Protein AF-A0A7J2KCW3-F1 (afdb_monomer_lite)

Structure (mmCIF, N/CA/C/O backbone):
data_AF-A0A7J2KCW3-F1
#
_entry.id   AF-A0A7J2KCW3-F1
#
loop_
_atom_site.group_PDB
_atom_site.id
_atom_site.type_symbol
_atom_site.label_atom_id
_atom_site.label_alt_id
_atom_site.label_comp_id
_atom_site.label_asym_id
_atom_site.label_entity_id
_atom_site.label_seq_id
_atom_site.pdbx_PDB_ins_code
_atom_site.Cartn_x
_atom_site.Cartn_y
_atom_site.Cartn_z
_atom_site.occupancy
_atom_site.B_iso_or_equiv
_atom_site.auth_seq_id
_atom_site.auth_comp_id
_atom_site.auth_asym_id
_atom_site.auth_atom_id
_atom_site.pdbx_PDB_model_num
ATOM 1 N N . MET A 1 1 ? -0.894 -4.442 16.897 1.00 72.06 1 MET A N 1
ATOM 2 C CA . MET A 1 1 ? -1.252 -3.192 17.605 1.00 72.06 1 MET A CA 1
ATOM 3 C C . MET A 1 1 ? -1.483 -2.116 16.558 1.00 72.06 1 MET A C 1
ATOM 5 O O . MET A 1 1 ? -0.672 -2.038 15.645 1.00 72.06 1 MET A O 1
ATOM 9 N N . ALA A 1 2 ? -2.580 -1.362 16.639 1.00 79.19 2 ALA A N 1
ATOM 10 C CA . ALA A 1 2 ? -2.896 -0.273 15.710 1.00 79.19 2 ALA A CA 1
ATOM 11 C C . ALA A 1 2 ? -2.892 1.070 16.456 1.00 79.19 2 ALA A C 1
ATOM 13 O O . ALA A 1 2 ? -3.236 1.107 17.638 1.00 79.19 2 ALA A O 1
ATOM 14 N N . THR A 1 3 ? -2.482 2.151 15.795 1.00 83.00 3 THR A N 1
ATOM 15 C CA . THR A 1 3 ? -2.600 3.513 16.336 1.00 83.00 3 THR A CA 1
ATOM 16 C C . THR A 1 3 ? -4.021 4.047 16.165 1.00 83.00 3 THR A C 1
ATOM 18 O O . THR A 1 3 ? -4.806 3.503 15.388 1.00 83.00 3 THR A O 1
ATOM 21 N N . LYS A 1 4 ? -4.328 5.172 16.828 1.00 84.69 4 LYS A N 1
ATOM 22 C CA . LYS A 1 4 ? -5.486 6.000 16.464 1.00 84.69 4 LYS A CA 1
ATOM 23 C C . LYS A 1 4 ? -5.379 6.403 14.985 1.00 84.69 4 LYS A C 1
ATOM 25 O O . LYS A 1 4 ? -4.263 6.548 14.471 1.00 84.69 4 LYS A O 1
ATOM 30 N N . ALA A 1 5 ? -6.517 6.547 14.312 1.00 82.88 5 ALA A N 1
ATOM 31 C CA . ALA A 1 5 ? -6.543 7.113 12.971 1.00 82.88 5 ALA A CA 1
ATOM 32 C C . ALA A 1 5 ? -6.463 8.637 13.001 1.00 82.88 5 ALA A C 1
ATOM 34 O O . ALA A 1 5 ? -6.996 9.295 13.894 1.00 82.88 5 ALA A O 1
ATOM 35 N N . PHE A 1 6 ? -5.815 9.173 11.978 1.00 86.75 6 PHE A N 1
ATOM 36 C CA . PHE A 1 6 ? -5.652 10.595 11.743 1.00 86.75 6 PHE A CA 1
ATOM 37 C C . PHE A 1 6 ? -6.210 10.928 10.359 1.00 86.75 6 PHE A C 1
ATOM 39 O O . PHE A 1 6 ? -6.010 10.166 9.411 1.00 86.75 6 PHE A O 1
ATOM 46 N N . GLU A 1 7 ? -6.917 12.049 10.232 1.00 84.88 7 GLU A N 1
ATOM 47 C CA . GLU A 1 7 ? -7.315 12.572 8.920 1.00 84.88 7 GLU A CA 1
ATOM 48 C C . GLU A 1 7 ? -6.059 13.021 8.159 1.00 84.88 7 GLU A C 1
ATOM 50 O O . GLU A 1 7 ? -5.131 13.595 8.741 1.00 84.88 7 GLU A O 1
ATOM 55 N N . LEU A 1 8 ? -6.000 12.733 6.857 1.00 83.56 8 LEU A N 1
ATOM 56 C CA . LEU A 1 8 ? -4.909 13.215 6.016 1.00 83.56 8 LEU A CA 1
ATOM 57 C C . LEU A 1 8 ? -4.967 14.753 5.899 1.00 83.56 8 LEU A C 1
ATOM 59 O O . LEU A 1 8 ? -6.046 15.314 5.691 1.00 83.56 8 LEU A O 1
ATOM 63 N N . PRO A 1 9 ? -3.826 15.459 6.020 1.00 79.62 9 PRO A N 1
ATOM 64 C CA . PRO A 1 9 ? -3.793 16.918 5.944 1.00 79.62 9 PRO A CA 1
ATOM 65 C C . PRO A 1 9 ? -4.227 17.414 4.561 1.00 79.62 9 PRO A C 1
ATOM 67 O O . PRO A 1 9 ? -3.865 16.836 3.551 1.00 79.62 9 PRO A O 1
ATOM 70 N N . ARG A 1 10 ? -4.970 18.521 4.483 1.00 69.12 10 ARG A N 1
ATOM 71 C CA . ARG A 1 10 ? -5.567 18.982 3.210 1.00 69.12 10 ARG A CA 1
ATOM 72 C C . ARG A 1 10 ? -4.592 19.650 2.235 1.00 69.12 10 ARG A C 1
ATOM 74 O O . ARG A 1 10 ? -4.929 19.818 1.067 1.00 69.12 10 ARG A O 1
ATOM 81 N N . TYR A 1 11 ? -3.411 20.042 2.704 1.00 67.62 11 TYR A N 1
ATOM 82 C CA . TYR A 1 11 ? -2.434 20.812 1.934 1.00 67.62 11 TYR A CA 1
ATOM 83 C C . TYR A 1 11 ? -1.130 20.032 1.757 1.00 67.62 11 TYR A C 1
ATOM 85 O O . TYR A 1 11 ? -0.686 19.350 2.678 1.00 67.62 11 TYR A O 1
ATOM 93 N N . GLY A 1 12 ? -0.505 20.173 0.584 1.00 69.81 12 GLY A N 1
ATOM 94 C CA . GLY A 1 12 ? 0.809 19.592 0.288 1.00 69.81 12 GLY A CA 1
ATOM 95 C C . GLY A 1 12 ? 0.803 18.092 -0.021 1.00 69.81 12 GLY A C 1
ATOM 96 O O . GLY A 1 12 ? 1.834 17.446 0.143 1.00 69.81 12 GLY A O 1
ATOM 97 N N . ILE A 1 13 ? -0.338 17.534 -0.439 1.00 74.81 13 ILE A N 1
ATOM 98 C CA . ILE A 1 13 ? -0.483 16.112 -0.770 1.00 74.81 13 ILE A CA 1
ATOM 99 C C . ILE A 1 13 ? -1.177 15.911 -2.122 1.00 74.81 13 ILE A C 1
ATOM 101 O O . ILE A 1 13 ? -2.069 16.676 -2.484 1.00 74.81 13 ILE A O 1
ATOM 105 N N . ASP A 1 14 ? -0.855 14.819 -2.816 1.00 80.44 14 ASP A N 1
ATOM 106 C CA . ASP A 1 14 ? -1.453 14.460 -4.116 1.00 80.44 14 ASP A CA 1
ATOM 107 C C . ASP A 1 14 ? -2.931 14.023 -4.025 1.00 80.44 14 ASP A C 1
ATOM 109 O O . ASP A 1 14 ? -3.546 13.659 -5.027 1.00 80.44 14 ASP A O 1
ATOM 113 N N . TYR A 1 15 ? -3.535 14.062 -2.830 1.00 82.44 15 TYR A N 1
ATOM 114 C CA . TYR A 1 15 ? -4.910 13.610 -2.609 1.00 82.44 15 TYR A CA 1
ATOM 115 C C . TYR A 1 15 ? -5.973 14.711 -2.729 1.00 82.44 15 TYR A C 1
ATOM 117 O O . TYR A 1 15 ? -7.159 14.443 -2.524 1.00 82.44 15 TYR A O 1
ATOM 125 N N . THR A 1 16 ? -5.588 15.939 -3.089 1.00 83.25 16 THR A N 1
ATOM 126 C CA . THR A 1 16 ? -6.530 17.046 -3.325 1.00 83.25 16 THR A CA 1
ATOM 127 C C . THR A 1 16 ? -7.693 16.673 -4.259 1.00 83.25 16 THR A C 1
ATOM 129 O O . THR A 1 16 ? -8.828 17.026 -3.933 1.00 83.25 16 THR A O 1
ATOM 132 N N . PRO A 1 17 ? -7.497 15.912 -5.359 1.00 87.19 17 PRO A N 1
ATOM 133 C CA . PRO A 1 17 ? -8.605 15.504 -6.222 1.00 87.19 17 PRO A CA 1
ATOM 134 C C . PRO A 1 17 ? -9.666 14.655 -5.507 1.00 87.19 17 PRO A C 1
ATOM 136 O O . PRO A 1 17 ? -10.853 14.839 -5.760 1.00 87.19 17 PRO A O 1
ATOM 139 N N . TYR A 1 18 ? -9.263 13.769 -4.589 1.00 85.69 18 TYR A N 1
ATOM 140 C CA . TYR A 1 18 ? -10.200 12.931 -3.830 1.00 85.69 18 TYR A CA 1
ATOM 141 C C . TYR A 1 18 ? -10.995 13.771 -2.828 1.00 85.69 18 TYR A C 1
ATOM 143 O O . TYR A 1 18 ? -12.218 13.657 -2.759 1.00 85.69 18 TYR A O 1
ATOM 151 N N . LEU A 1 19 ? -10.320 14.683 -2.119 1.00 83.81 19 LEU A N 1
ATOM 152 C CA . LEU A 1 19 ? -10.972 15.610 -1.189 1.00 83.81 19 LEU A CA 1
ATOM 153 C C . LEU A 1 19 ? -12.010 16.487 -1.903 1.00 83.81 19 LEU A C 1
ATOM 155 O O . LEU A 1 19 ? -13.113 16.672 -1.393 1.00 83.81 19 LEU A O 1
ATOM 159 N N . ASN A 1 20 ? -11.691 16.961 -3.110 1.00 86.94 20 ASN A N 1
ATOM 160 C CA . ASN A 1 20 ? -12.604 17.758 -3.933 1.00 86.94 20 ASN A CA 1
ATOM 161 C C . ASN A 1 20 ? -13.848 16.974 -4.386 1.00 86.94 20 ASN A C 1
ATOM 163 O O . ASN A 1 20 ? -14.881 17.576 -4.659 1.00 86.94 20 ASN A O 1
ATOM 167 N N . GLN A 1 21 ? -13.766 15.644 -4.444 1.00 88.62 21 GLN A N 1
ATOM 168 C CA . GLN A 1 21 ? -14.894 14.754 -4.740 1.00 88.62 21 GLN A CA 1
ATOM 169 C C . GLN A 1 21 ? -15.656 14.311 -3.478 1.00 88.62 21 GLN A C 1
ATOM 171 O O . GLN A 1 21 ? -16.529 13.450 -3.554 1.00 88.62 21 GLN A O 1
ATOM 176 N N . GLY A 1 22 ? -15.339 14.883 -2.312 1.00 87.62 22 GLY A N 1
ATOM 177 C CA . GLY A 1 22 ? -15.982 14.546 -1.041 1.00 87.62 22 GLY A CA 1
ATOM 178 C C . GLY A 1 22 ? -15.449 13.272 -0.378 1.00 87.62 22 GLY A C 1
ATOM 179 O O . GLY A 1 22 ? -16.038 12.812 0.599 1.00 87.62 22 GLY A O 1
ATOM 180 N N . LEU A 1 23 ? -14.340 12.700 -0.863 1.00 89.94 23 LEU A N 1
ATOM 181 C CA . LEU A 1 23 ? -13.675 11.569 -0.214 1.00 89.94 23 LEU A CA 1
ATOM 182 C C . LEU A 1 23 ? -12.736 12.070 0.880 1.00 89.94 23 LEU A C 1
ATOM 184 O O . LEU A 1 23 ? -11.719 12.706 0.607 1.00 89.94 23 LEU A O 1
ATOM 188 N N . LYS A 1 24 ? -13.053 11.729 2.127 1.00 88.81 24 LYS A N 1
ATOM 189 C CA . LYS A 1 24 ? -12.178 11.931 3.281 1.00 88.81 24 LYS A CA 1
ATOM 190 C C . LYS A 1 24 ? -11.300 10.708 3.475 1.00 88.81 24 LYS A C 1
ATOM 192 O O . LYS A 1 24 ? -11.794 9.583 3.488 1.00 88.81 24 LYS A O 1
ATOM 197 N N . ILE A 1 25 ? -10.001 10.923 3.645 1.00 90.69 25 ILE A N 1
ATOM 198 C CA . ILE A 1 25 ? -9.037 9.838 3.818 1.00 90.69 25 ILE A CA 1
ATOM 199 C C . ILE A 1 25 ? -8.476 9.910 5.228 1.00 90.69 25 ILE A C 1
ATOM 201 O O . ILE A 1 25 ? -7.962 10.941 5.661 1.00 90.69 25 ILE A O 1
ATOM 205 N N . PHE A 1 26 ? -8.562 8.791 5.929 1.00 92.06 26 PHE A N 1
ATOM 206 C CA . PHE A 1 26 ? -7.973 8.601 7.241 1.00 92.06 26 PHE A CA 1
ATOM 207 C C . PHE A 1 26 ? -6.844 7.591 7.123 1.00 92.06 26 PHE A C 1
ATOM 209 O O . PHE A 1 26 ? -6.906 6.663 6.319 1.00 92.06 26 PHE A O 1
ATOM 216 N N . TYR A 1 27 ? -5.805 7.751 7.930 1.00 92.88 27 TYR A N 1
ATOM 217 C CA . TYR A 1 27 ? -4.710 6.799 7.984 1.00 92.88 27 TYR A CA 1
ATOM 218 C C . TYR A 1 27 ? -4.399 6.399 9.417 1.00 92.88 27 TYR A C 1
ATOM 220 O O . TYR A 1 27 ? -4.534 7.186 10.352 1.00 92.88 27 TYR A O 1
ATOM 228 N N . PHE A 1 28 ? -3.954 5.162 9.585 1.00 93.75 28 PHE A N 1
ATOM 229 C CA . PHE A 1 28 ? -3.451 4.650 10.850 1.00 93.75 28 PHE A CA 1
ATOM 230 C C . PHE A 1 28 ? -2.257 3.734 10.602 1.00 93.75 28 PHE A C 1
ATOM 232 O O . PHE A 1 28 ? -2.022 3.248 9.493 1.00 93.75 28 PHE A O 1
ATOM 239 N N . TYR A 1 29 ? -1.484 3.511 11.654 1.00 91.75 29 TYR A N 1
ATOM 240 C CA . TYR A 1 29 ? -0.318 2.650 11.624 1.00 91.75 29 TYR A CA 1
ATOM 241 C C . TYR A 1 29 ? -0.639 1.326 12.300 1.00 91.75 29 TYR A C 1
ATOM 243 O O . TYR A 1 29 ? -1.147 1.291 13.421 1.00 91.75 29 TYR A O 1
ATOM 251 N N . LEU A 1 30 ? -0.326 0.229 11.621 1.00 89.81 30 LEU A N 1
ATOM 252 C CA . LEU A 1 30 ? -0.490 -1.127 12.114 1.00 89.81 30 LEU A CA 1
ATOM 253 C C . LEU A 1 30 ? 0.881 -1.782 12.277 1.00 89.81 30 LEU A C 1
ATOM 255 O O . LEU A 1 30 ? 1.639 -1.925 11.319 1.00 89.81 30 LEU A O 1
ATOM 259 N N . LEU A 1 31 ? 1.156 -2.257 13.489 1.00 87.06 31 LEU A N 1
ATOM 260 C CA . LEU A 1 31 ? 2.250 -3.174 13.776 1.00 87.06 31 LEU A CA 1
ATOM 261 C C . LEU A 1 31 ? 1.697 -4.610 13.864 1.00 87.06 31 LEU A C 1
ATOM 263 O O . LEU A 1 31 ? 1.042 -4.953 14.863 1.00 87.06 31 LEU A O 1
ATOM 267 N N . PRO A 1 32 ? 1.902 -5.446 12.829 1.00 76.75 32 PRO A N 1
ATOM 268 C CA . PRO A 1 32 ? 1.395 -6.812 12.807 1.00 76.75 32 PRO A CA 1
ATOM 269 C C . PRO A 1 32 ? 2.295 -7.776 13.600 1.00 76.75 32 PRO A C 1
ATOM 271 O O . PRO A 1 32 ? 3.436 -8.062 13.224 1.00 76.75 32 PRO A O 1
ATOM 274 N N . GLY A 1 33 ? 1.744 -8.341 14.678 1.00 68.06 33 GLY A N 1
ATOM 275 C CA . GLY A 1 33 ? 2.427 -9.275 15.584 1.00 68.06 33 GLY A CA 1
ATOM 276 C C . GLY A 1 33 ? 2.916 -8.613 16.877 1.00 68.06 33 GLY A C 1
ATOM 277 O O . GLY A 1 33 ? 3.020 -7.395 16.961 1.00 68.06 33 GLY A O 1
ATOM 278 N N . LEU A 1 34 ? 3.175 -9.427 17.906 1.00 59.25 34 LEU A N 1
ATOM 279 C CA . LEU A 1 34 ? 3.448 -8.959 19.275 1.00 59.25 34 LEU A CA 1
ATOM 280 C C . LEU A 1 34 ? 4.905 -9.134 19.746 1.00 59.25 34 LEU A C 1
ATOM 282 O O . LEU A 1 34 ? 5.188 -8.820 20.896 1.00 59.25 34 LEU A O 1
ATOM 286 N N . ARG A 1 35 ? 5.830 -9.674 18.936 1.00 57.31 35 ARG A N 1
ATOM 287 C CA . ARG A 1 35 ? 7.096 -10.215 19.486 1.00 57.31 35 ARG A CA 1
ATOM 288 C C . ARG A 1 35 ? 8.367 -10.051 18.649 1.00 57.31 35 ARG A C 1
ATOM 290 O O . ARG A 1 35 ? 9.346 -10.727 18.932 1.00 57.31 35 ARG A O 1
ATOM 297 N N . ASP A 1 36 ? 8.392 -9.178 17.647 1.00 62.59 36 ASP A N 1
ATOM 298 C CA . ASP A 1 36 ? 9.595 -9.033 16.817 1.00 62.59 36 ASP A CA 1
ATOM 299 C C . ASP A 1 36 ? 9.912 -7.561 16.528 1.00 62.59 36 ASP A C 1
ATOM 301 O O . ASP A 1 36 ? 9.175 -6.876 15.817 1.00 62.59 36 ASP A O 1
ATOM 305 N N . SER A 1 37 ? 11.009 -7.077 17.116 1.00 62.62 37 SER A N 1
ATOM 306 C CA . SER A 1 37 ? 11.468 -5.682 17.057 1.00 62.62 37 SER A CA 1
ATOM 307 C C . SER A 1 37 ? 11.961 -5.259 15.672 1.00 62.62 37 SER A C 1
ATOM 309 O O . SER A 1 37 ? 12.143 -4.070 15.424 1.00 62.62 37 SER A O 1
ATOM 311 N N . LYS A 1 38 ? 12.156 -6.211 14.751 1.00 67.12 38 LYS A N 1
ATOM 312 C CA . LYS A 1 38 ? 12.603 -5.948 13.375 1.00 67.12 38 LYS A CA 1
ATOM 313 C C . LYS A 1 38 ? 11.454 -5.797 12.376 1.00 67.12 38 LYS A C 1
ATOM 315 O O . LYS A 1 38 ? 11.699 -5.583 11.186 1.00 67.12 38 LYS A O 1
ATOM 320 N N . ARG A 1 39 ? 10.199 -5.928 12.818 1.00 71.94 39 ARG A N 1
ATOM 321 C CA . ARG A 1 39 ? 9.044 -5.837 11.918 1.00 71.94 39 ARG A CA 1
ATOM 322 C C . ARG A 1 39 ? 8.744 -4.398 11.526 1.00 71.94 39 ARG A C 1
ATOM 324 O O . ARG A 1 39 ? 8.733 -3.490 12.349 1.00 71.94 39 ARG A O 1
ATOM 331 N N . ARG A 1 40 ? 8.465 -4.214 10.236 1.00 79.38 40 ARG A N 1
ATOM 332 C CA . ARG A 1 40 ? 8.090 -2.918 9.669 1.00 79.38 40 ARG A CA 1
ATOM 333 C C . ARG A 1 40 ? 6.641 -2.591 10.017 1.00 79.38 40 ARG A C 1
ATOM 335 O O . ARG A 1 40 ? 5.772 -3.459 9.961 1.00 79.38 40 ARG A O 1
ATOM 342 N N . CYS A 1 41 ? 6.406 -1.329 10.350 1.00 86.50 41 CYS A N 1
ATOM 343 C CA . CYS A 1 41 ? 5.069 -0.789 10.532 1.00 86.50 41 CYS A CA 1
ATOM 344 C C . CYS A 1 41 ? 4.395 -0.592 9.167 1.00 86.50 41 CYS A C 1
ATOM 346 O O . CYS A 1 41 ? 5.043 -0.159 8.212 1.00 86.50 41 CYS A O 1
ATOM 348 N N . LEU A 1 42 ? 3.105 -0.906 9.079 1.00 89.56 42 LEU A N 1
ATOM 349 C CA . LEU A 1 42 ? 2.293 -0.691 7.887 1.00 89.56 42 LEU A CA 1
ATOM 350 C C . LEU A 1 42 ? 1.448 0.564 8.084 1.00 89.56 42 LEU A C 1
ATOM 352 O O . LEU A 1 42 ? 0.711 0.661 9.061 1.00 89.56 42 LEU A O 1
ATOM 356 N N . ARG A 1 43 ? 1.526 1.510 7.148 1.00 92.06 43 ARG A N 1
ATOM 357 C CA . ARG A 1 43 ? 0.556 2.603 7.064 1.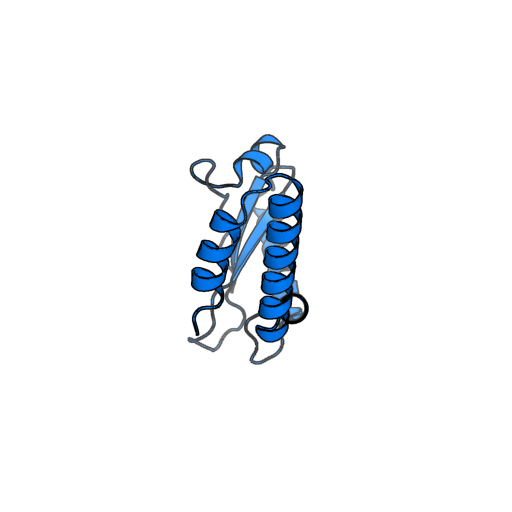00 92.06 43 ARG A CA 1
ATOM 358 C C . ARG A 1 43 ? -0.631 2.117 6.248 1.00 92.06 43 ARG A C 1
ATOM 360 O O . ARG A 1 43 ? -0.456 1.693 5.109 1.00 92.06 43 ARG A O 1
ATOM 367 N N . ILE A 1 44 ? -1.813 2.165 6.843 1.00 91.69 44 ILE A N 1
ATOM 368 C CA . ILE A 1 44 ? -3.066 1.800 6.192 1.00 91.69 44 ILE A CA 1
ATOM 369 C C . ILE A 1 44 ? -3.871 3.076 6.015 1.00 91.69 44 ILE A C 1
ATOM 371 O O . ILE A 1 44 ? -4.045 3.836 6.966 1.00 91.69 44 ILE A O 1
ATOM 375 N N . GLU A 1 45 ? -4.342 3.300 4.796 1.00 92.44 45 GLU A N 1
ATOM 376 C CA . GLU A 1 45 ? -5.189 4.430 4.434 1.00 92.44 45 GLU A CA 1
ATOM 377 C C . GLU A 1 45 ? -6.574 3.912 4.060 1.00 92.44 45 GLU A C 1
ATOM 379 O O . GLU A 1 45 ? -6.709 2.902 3.369 1.00 92.44 45 GLU A O 1
ATOM 384 N N . VAL A 1 46 ? -7.602 4.586 4.559 1.00 92.25 46 VAL A N 1
ATOM 385 C CA . VAL A 1 46 ? -9.003 4.216 4.387 1.00 92.25 46 VAL A CA 1
ATOM 386 C C . VAL A 1 46 ? -9.786 5.449 3.965 1.00 92.25 46 VAL A C 1
ATOM 388 O O . VAL A 1 46 ? -9.592 6.536 4.508 1.00 92.25 46 VAL A O 1
ATOM 391 N N . ALA A 1 47 ? -10.650 5.284 2.970 1.00 91.56 47 ALA A N 1
ATOM 392 C CA . ALA A 1 47 ? -11.436 6.371 2.409 1.00 91.56 47 ALA A CA 1
ATOM 393 C C . ALA A 1 47 ? -12.903 6.247 2.829 1.00 91.56 47 ALA A C 1
ATOM 395 O O . ALA A 1 47 ? -13.476 5.159 2.800 1.00 91.56 47 ALA A O 1
ATOM 396 N N . PHE A 1 48 ? -13.504 7.379 3.176 1.00 91.88 48 PHE A N 1
ATOM 397 C CA . PHE A 1 48 ? -14.912 7.516 3.513 1.00 91.88 48 PHE A CA 1
ATOM 398 C C . PHE A 1 48 ? -15.537 8.607 2.643 1.00 91.88 48 PHE A C 1
ATOM 400 O O . PHE A 1 48 ? -14.944 9.657 2.415 1.00 91.88 48 PHE A O 1
ATOM 407 N N . THR A 1 49 ? -16.761 8.376 2.171 1.00 90.56 49 THR A N 1
ATOM 408 C CA . THR A 1 49 ? -17.564 9.368 1.427 1.00 90.56 49 THR A CA 1
ATOM 409 C C . THR A 1 49 ? -18.300 10.349 2.343 1.00 90.56 49 THR A C 1
ATOM 411 O O . THR A 1 49 ? -18.981 11.259 1.877 1.00 90.56 49 THR A O 1
ATOM 414 N N . ARG A 1 50 ? -18.194 10.147 3.657 1.00 89.44 50 ARG A N 1
ATOM 415 C CA . ARG A 1 50 ? -18.799 10.959 4.714 1.00 89.44 50 ARG A CA 1
ATOM 416 C C . ARG A 1 50 ? -17.802 11.148 5.849 1.00 89.44 50 ARG A C 1
ATOM 418 O O . ARG A 1 50 ? -16.742 10.530 5.845 1.00 89.44 50 AR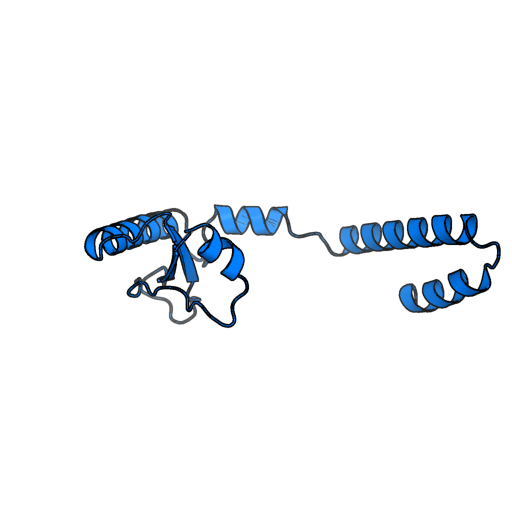G A O 1
ATOM 425 N N . ASP A 1 51 ? -18.156 11.976 6.824 1.00 86.81 51 ASP A N 1
ATOM 426 C CA . ASP A 1 51 ? -17.408 12.063 8.077 1.00 86.81 51 ASP A CA 1
ATOM 427 C C . ASP A 1 51 ? -17.843 10.924 9.014 1.00 86.81 51 ASP A C 1
ATOM 429 O O . ASP A 1 51 ? -18.998 10.936 9.457 1.00 86.81 51 ASP A O 1
ATOM 433 N N . PRO A 1 52 ? -17.009 9.892 9.250 1.00 89.12 52 PRO A N 1
ATOM 434 C CA . PRO A 1 52 ? -17.367 8.824 10.170 1.00 89.12 52 PRO A CA 1
ATOM 435 C C . PRO A 1 52 ? -17.327 9.339 11.612 1.00 89.12 52 PRO A C 1
ATOM 437 O O . PRO A 1 52 ? -16.453 10.117 11.993 1.00 89.12 52 PRO A O 1
ATOM 440 N N . GLY A 1 53 ? -18.245 8.858 12.451 1.00 90.25 53 GLY A N 1
ATOM 441 C CA . GLY A 1 53 ? -18.130 9.079 13.894 1.00 90.25 53 GLY A CA 1
ATOM 442 C C . GLY A 1 53 ? -16.879 8.393 14.459 1.00 90.25 53 GLY A C 1
ATOM 443 O O . GLY A 1 53 ? -16.419 7.389 13.917 1.00 90.25 53 GLY A O 1
ATOM 444 N N . GLU A 1 54 ? -16.347 8.879 15.585 1.00 88.62 54 GLU A N 1
ATOM 445 C CA . GLU A 1 54 ? -15.127 8.312 16.191 1.00 88.62 54 GLU A CA 1
ATOM 446 C C . GLU A 1 54 ? -15.269 6.812 16.515 1.00 88.62 54 GLU A C 1
ATOM 448 O O . GLU A 1 54 ? -14.351 6.032 16.263 1.00 88.62 54 GLU A O 1
ATOM 453 N N . ASN A 1 55 ? -16.440 6.387 17.001 1.00 90.94 55 ASN A N 1
ATOM 454 C CA . ASN A 1 55 ? -16.720 4.976 17.287 1.00 90.94 55 ASN A CA 1
ATOM 455 C C . ASN A 1 55 ? -16.741 4.121 16.013 1.00 90.94 55 ASN A C 1
ATOM 457 O O . ASN A 1 55 ? -16.101 3.076 15.970 1.00 90.94 55 ASN A O 1
ATOM 461 N N . GLU A 1 56 ? -17.407 4.597 14.957 1.00 91.81 56 GLU A N 1
ATOM 462 C CA . GLU A 1 56 ? -17.460 3.909 13.660 1.00 91.81 56 GLU A CA 1
ATOM 463 C C . GLU A 1 56 ? -16.058 3.750 13.065 1.00 91.81 56 GLU A C 1
ATOM 465 O O . GLU A 1 56 ? -15.693 2.676 12.586 1.00 91.81 56 GLU A O 1
ATOM 470 N N . LEU A 1 57 ? -15.247 4.806 13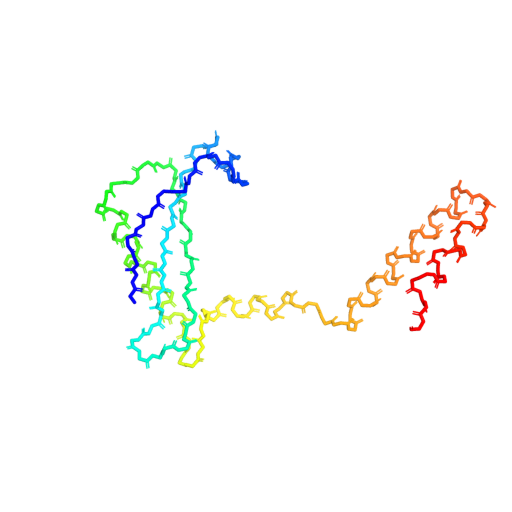.142 1.00 91.12 57 LEU A N 1
ATOM 471 C CA . LEU A 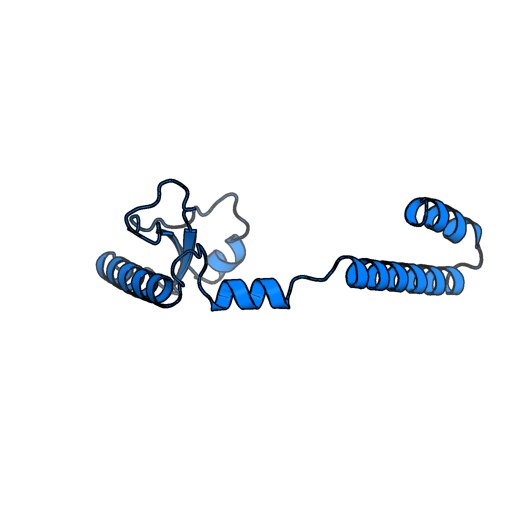1 57 ? -13.870 4.789 12.670 1.00 91.12 57 LEU A CA 1
ATOM 472 C C . LEU A 1 57 ? -13.026 3.770 13.452 1.00 91.12 57 LEU A C 1
ATOM 474 O O . LEU A 1 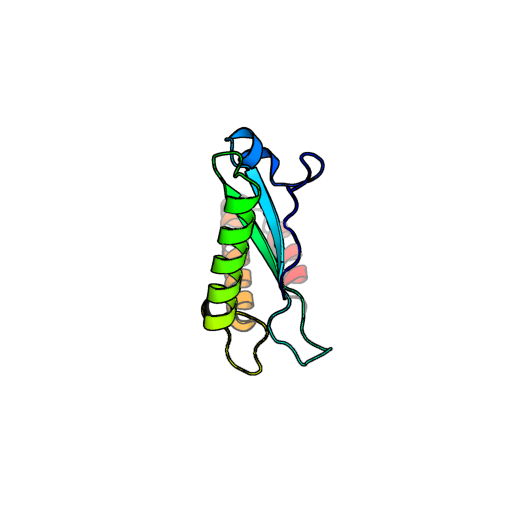57 ? -12.287 2.995 12.847 1.00 91.12 57 LEU A O 1
ATOM 478 N N . ASN A 1 58 ? -13.164 3.719 14.779 1.00 91.75 58 ASN A N 1
ATOM 479 C CA . ASN A 1 58 ? -12.453 2.755 15.622 1.00 91.75 58 ASN A CA 1
ATOM 480 C C . ASN A 1 58 ? -12.869 1.303 15.340 1.00 91.75 58 ASN A C 1
ATOM 482 O O . ASN A 1 58 ? -12.004 0.425 15.234 1.00 91.75 58 ASN A O 1
ATOM 486 N N . ASP A 1 59 ? -14.165 1.046 15.164 1.00 93.44 59 ASP A N 1
ATOM 487 C CA . ASP A 1 59 ? -14.681 -0.279 14.809 1.00 93.44 59 ASP A CA 1
ATOM 488 C C . ASP A 1 59 ? -14.165 -0.722 13.438 1.00 93.44 59 ASP A C 1
ATOM 490 O O . ASP A 1 59 ? -13.714 -1.861 13.267 1.00 93.44 59 ASP A O 1
ATOM 494 N N . PHE A 1 60 ? -14.131 0.204 12.477 1.00 93.69 60 PHE A N 1
ATOM 495 C CA . PHE A 1 60 ? -13.582 -0.044 11.152 1.00 93.69 60 PHE A CA 1
ATOM 496 C C . PHE A 1 60 ? -12.079 -0.349 11.197 1.00 93.69 60 PHE A C 1
ATOM 498 O O . PHE A 1 60 ? -11.628 -1.329 10.605 1.00 93.69 60 PHE A O 1
ATOM 505 N N . ILE A 1 61 ? -11.292 0.422 11.954 1.00 92.50 61 ILE A N 1
ATOM 506 C CA . ILE A 1 61 ? -9.854 0.166 12.157 1.00 92.50 61 ILE A CA 1
ATOM 507 C C . ILE A 1 61 ? -9.632 -1.209 12.782 1.00 92.50 61 ILE A C 1
ATOM 509 O O . ILE A 1 61 ? -8.736 -1.943 12.357 1.00 92.50 61 ILE A O 1
ATOM 513 N N . SER A 1 62 ? -10.438 -1.575 13.781 1.00 92.50 62 SER A N 1
ATOM 514 C CA . SER A 1 62 ? -10.376 -2.882 14.438 1.00 92.50 62 SER A CA 1
ATOM 515 C C . SER A 1 62 ? -10.648 -4.011 13.444 1.00 92.50 62 SER A C 1
ATOM 517 O O . SER A 1 62 ? -9.886 -4.980 13.382 1.00 92.50 62 SER A O 1
ATOM 519 N N . LEU A 1 63 ? -11.682 -3.864 12.611 1.00 94.44 63 LEU A N 1
ATOM 520 C CA . LEU A 1 63 ? -12.020 -4.818 11.558 1.00 94.44 63 LEU A CA 1
ATOM 521 C C . LEU A 1 63 ? -10.887 -4.958 10.534 1.00 94.44 63 LEU A C 1
ATOM 523 O O . LEU A 1 63 ? -10.412 -6.068 10.292 1.00 94.44 63 LEU A O 1
ATOM 527 N N . VAL A 1 64 ? -10.412 -3.844 9.974 1.00 93.06 64 VAL A N 1
ATOM 528 C CA . VAL A 1 64 ? -9.323 -3.839 8.987 1.00 93.06 64 VAL A CA 1
ATOM 529 C C . VAL A 1 64 ? -8.062 -4.458 9.581 1.00 93.06 64 VAL A C 1
ATOM 531 O O . VAL A 1 64 ? -7.448 -5.319 8.958 1.00 93.06 64 VAL A O 1
ATOM 534 N N . SER A 1 65 ? -7.705 -4.101 10.814 1.00 90.88 65 SER A N 1
ATOM 535 C CA . SER A 1 65 ? -6.537 -4.662 11.502 1.00 90.88 65 SER A CA 1
ATOM 536 C C . SER A 1 65 ? -6.626 -6.184 11.646 1.00 90.88 65 SER A C 1
ATOM 538 O O . SER A 1 65 ? -5.631 -6.876 11.426 1.00 90.88 65 SER A O 1
ATOM 540 N N . LYS A 1 66 ? -7.811 -6.718 11.975 1.00 91.38 66 LYS A N 1
ATOM 541 C CA . LYS A 1 66 ? -8.057 -8.168 12.053 1.00 91.38 66 LYS A CA 1
ATOM 542 C C . LYS A 1 66 ? -7.926 -8.836 10.687 1.00 91.38 66 LYS A C 1
ATOM 544 O O . LYS A 1 66 ? -7.279 -9.873 10.597 1.00 91.38 66 LYS A O 1
ATOM 549 N N . ILE A 1 67 ? -8.485 -8.234 9.635 1.00 92.56 67 ILE A N 1
ATOM 550 C CA . ILE A 1 67 ? -8.393 -8.751 8.260 1.00 92.56 67 ILE A CA 1
ATOM 551 C C . ILE A 1 67 ? -6.936 -8.787 7.800 1.00 92.56 67 ILE A C 1
ATOM 553 O O . ILE A 1 67 ? -6.461 -9.823 7.340 1.00 92.56 67 ILE A O 1
ATOM 557 N N . VAL A 1 68 ? -6.203 -7.682 7.968 1.00 90.56 68 VAL A N 1
ATOM 558 C CA . VAL A 1 68 ? -4.783 -7.613 7.610 1.00 90.56 68 VAL A CA 1
ATOM 559 C C . VAL A 1 68 ? -4.003 -8.690 8.356 1.00 90.56 68 VAL A C 1
ATOM 561 O O . VAL A 1 68 ? -3.244 -9.420 7.731 1.00 90.56 68 VAL A O 1
ATOM 564 N N . TYR A 1 69 ? -4.235 -8.852 9.661 1.00 87.25 69 TYR A N 1
ATOM 565 C CA . TYR A 1 69 ? -3.560 -9.877 10.453 1.00 87.25 69 TYR A CA 1
ATOM 566 C C . TYR A 1 69 ? -3.905 -11.308 10.010 1.00 87.25 69 TYR A C 1
ATOM 568 O O . TYR A 1 69 ? -3.009 -12.139 9.899 1.00 87.25 69 TYR A O 1
ATOM 576 N N . ALA A 1 70 ? -5.175 -11.593 9.712 1.00 90.06 70 ALA A N 1
ATOM 577 C CA . ALA A 1 70 ? -5.625 -12.906 9.244 1.00 90.06 70 ALA A CA 1
ATOM 578 C C . ALA A 1 70 ? -5.026 -13.286 7.881 1.00 90.06 70 ALA A C 1
ATOM 580 O O . ALA A 1 70 ? -4.798 -14.460 7.603 1.00 90.06 70 ALA A O 1
ATOM 581 N N . LEU A 1 71 ? -4.741 -12.291 7.040 1.00 91.38 71 LEU A N 1
ATOM 582 C CA . LEU A 1 71 ? -4.131 -12.479 5.726 1.00 91.38 71 LEU A CA 1
ATOM 583 C C . LEU A 1 71 ? -2.599 -12.499 5.765 1.00 91.38 71 LEU A C 1
ATOM 585 O O . LEU A 1 71 ? -1.974 -12.579 4.707 1.00 91.38 71 LEU A O 1
ATOM 589 N N . MET A 1 72 ? -1.971 -12.404 6.937 1.00 87.44 72 MET A N 1
ATOM 590 C CA . MET A 1 72 ? -0.517 -12.446 7.078 1.00 87.44 72 MET A CA 1
ATOM 591 C C . MET A 1 72 ? -0.033 -13.836 7.481 1.00 87.44 72 MET A C 1
ATOM 593 O O . MET A 1 72 ? -0.495 -14.420 8.458 1.00 87.44 72 MET A O 1
ATOM 597 N N . LEU A 1 73 ? 0.963 -14.347 6.755 1.00 82.94 73 LEU A N 1
ATOM 598 C CA . LEU A 1 73 ? 1.632 -15.595 7.117 1.00 82.94 73 LEU A CA 1
ATOM 599 C C . LEU A 1 73 ? 2.640 -15.371 8.256 1.00 82.94 73 LEU A C 1
ATOM 601 O O . LEU A 1 73 ? 3.304 -14.327 8.296 1.00 82.94 73 LEU A O 1
ATOM 605 N N . PRO A 1 74 ? 2.835 -16.360 9.149 1.00 78.62 74 PRO A N 1
ATOM 606 C CA . PRO A 1 74 ? 3.939 -16.349 10.101 1.00 78.62 74 PRO A CA 1
ATOM 607 C C . PRO A 1 74 ? 5.280 -16.119 9.389 1.00 78.62 74 PRO A C 1
ATOM 609 O O . PRO A 1 74 ? 5.559 -16.722 8.358 1.00 78.62 74 PRO A O 1
ATOM 612 N N . GLY A 1 75 ? 6.105 -15.215 9.919 1.00 77.38 75 GLY A N 1
ATOM 613 C CA . GLY A 1 75 ? 7.392 -14.838 9.317 1.00 77.38 75 GLY A CA 1
ATOM 614 C C . GLY A 1 75 ? 7.316 -13.811 8.177 1.00 77.38 75 GLY A C 1
ATOM 615 O O . GLY A 1 75 ? 8.345 -13.246 7.816 1.00 77.38 75 GLY A O 1
ATOM 616 N N . HIS A 1 76 ? 6.127 -13.489 7.660 1.00 80.69 76 HIS A N 1
ATOM 617 C CA . HIS A 1 76 ? 5.949 -12.457 6.637 1.00 80.69 76 HIS A CA 1
ATOM 618 C C . HIS A 1 76 ? 5.447 -11.135 7.234 1.00 80.69 76 HIS A C 1
ATOM 620 O O . HIS A 1 76 ? 4.671 -11.111 8.189 1.00 80.69 76 HIS A O 1
ATOM 626 N N . TYR A 1 77 ? 5.900 -10.016 6.657 1.00 80.62 77 TYR A N 1
ATOM 627 C CA . TYR A 1 77 ? 5.533 -8.660 7.093 1.00 80.62 77 TYR A CA 1
ATOM 628 C C . TYR A 1 77 ? 4.408 -8.026 6.258 1.00 80.62 77 TYR A C 1
ATOM 630 O O . TYR A 1 77 ? 3.892 -6.982 6.645 1.00 80.62 77 TYR A O 1
ATOM 638 N N . LEU A 1 78 ? 4.010 -8.652 5.145 1.00 87.75 78 LEU A N 1
ATOM 639 C CA . LEU A 1 78 ? 2.915 -8.199 4.281 1.00 87.75 78 LEU A CA 1
ATOM 640 C C . LEU A 1 78 ? 1.796 -9.241 4.212 1.00 87.75 78 LEU A C 1
ATOM 642 O O . LEU A 1 78 ? 2.086 -10.440 4.286 1.00 87.75 78 LEU A O 1
ATOM 646 N N . PRO A 1 79 ? 0.542 -8.807 3.998 1.00 90.56 79 PRO A N 1
ATOM 647 C CA . PRO A 1 79 ? -0.553 -9.703 3.651 1.00 90.56 79 PRO A CA 1
ATOM 648 C C . PRO A 1 79 ? -0.263 -10.486 2.370 1.00 90.56 79 PRO A C 1
ATOM 650 O O . PRO A 1 79 ? 0.305 -9.944 1.417 1.00 90.56 79 PRO A O 1
ATOM 653 N N . ILE A 1 80 ? -0.711 -11.741 2.321 1.00 92.00 80 ILE A N 1
ATOM 654 C CA . ILE A 1 80 ? -0.541 -12.636 1.169 1.00 92.00 80 ILE A CA 1
ATOM 655 C C . ILE A 1 80 ? -0.995 -11.976 -0.143 1.00 92.00 80 ILE A C 1
ATOM 657 O O . ILE A 1 80 ? -0.214 -12.012 -1.094 1.00 92.00 80 ILE A O 1
ATOM 661 N N . PRO A 1 81 ? -2.176 -11.322 -0.233 1.00 93.69 81 PRO A N 1
ATOM 662 C CA . PRO A 1 81 ? -2.612 -10.728 -1.496 1.00 93.69 81 PRO A CA 1
ATOM 663 C C . PRO A 1 81 ? -1.655 -9.647 -2.005 1.00 93.69 81 PRO A C 1
ATOM 665 O O . PRO A 1 81 ? -1.362 -9.591 -3.195 1.00 93.69 81 PRO A O 1
ATOM 668 N N . VAL A 1 82 ? -1.104 -8.835 -1.096 1.00 91.94 82 VAL A N 1
ATOM 669 C CA . VAL A 1 82 ? -0.133 -7.785 -1.433 1.00 91.94 82 VAL A CA 1
ATOM 670 C C . VAL A 1 82 ? 1.174 -8.406 -1.919 1.00 91.94 82 VAL A C 1
ATOM 672 O O . VAL A 1 82 ? 1.738 -7.964 -2.917 1.00 91.94 82 VAL A O 1
ATOM 675 N N . LEU A 1 83 ? 1.641 -9.465 -1.252 1.00 90.69 83 LEU A N 1
ATOM 676 C CA . LEU A 1 83 ? 2.853 -10.179 -1.646 1.00 90.69 83 LEU A CA 1
ATOM 677 C C . LEU A 1 83 ? 2.714 -10.816 -3.037 1.00 90.69 83 LEU A C 1
ATOM 679 O O . LEU A 1 83 ? 3.633 -10.721 -3.850 1.00 90.69 83 LEU A O 1
ATOM 683 N N . LEU A 1 84 ? 1.577 -11.461 -3.308 1.00 93.06 84 LEU A N 1
ATOM 684 C CA . LEU A 1 84 ? 1.295 -12.096 -4.595 1.00 93.06 84 LEU A CA 1
ATOM 685 C C . LEU A 1 84 ? 1.170 -11.062 -5.712 1.00 93.06 84 LEU A C 1
ATOM 687 O O . LEU A 1 84 ? 1.811 -11.224 -6.747 1.00 93.06 84 LEU A O 1
ATOM 691 N N . ALA A 1 85 ? 0.423 -9.980 -5.482 1.00 94.00 85 ALA A N 1
ATOM 692 C CA . ALA A 1 85 ? 0.295 -8.889 -6.443 1.00 94.00 85 ALA A CA 1
ATOM 693 C C . ALA A 1 85 ? 1.661 -8.264 -6.759 1.00 94.00 85 ALA A C 1
ATOM 695 O O . ALA A 1 85 ? 2.008 -8.087 -7.923 1.00 94.00 85 ALA A O 1
ATOM 696 N N . HIS A 1 86 ? 2.485 -8.010 -5.737 1.00 91.75 86 HIS A N 1
ATOM 697 C CA . HIS A 1 86 ? 3.831 -7.479 -5.931 1.00 91.75 86 HIS A CA 1
ATOM 698 C C . HIS A 1 86 ? 4.696 -8.419 -6.776 1.00 91.75 86 HIS A C 1
ATOM 700 O O . HIS A 1 86 ? 5.321 -7.974 -7.735 1.00 91.75 86 HIS A O 1
ATOM 706 N N . LYS A 1 87 ? 4.706 -9.723 -6.473 1.00 89.56 87 LYS A N 1
ATOM 707 C CA . LYS A 1 87 ? 5.466 -10.707 -7.257 1.00 89.56 87 LYS A CA 1
ATOM 708 C C . LYS A 1 87 ? 4.973 -10.807 -8.700 1.00 89.56 87 LYS A C 1
ATOM 710 O O . LYS A 1 87 ? 5.800 -10.877 -9.600 1.00 89.56 87 LYS A O 1
ATOM 715 N N . ALA A 1 88 ? 3.660 -10.785 -8.915 1.00 90.38 88 ALA A N 1
ATOM 716 C CA . ALA A 1 88 ? 3.067 -10.865 -10.247 1.00 90.38 88 ALA A CA 1
ATOM 717 C C . ALA A 1 88 ? 3.368 -9.622 -11.102 1.00 90.38 88 ALA A C 1
ATOM 719 O O . ALA A 1 88 ? 3.637 -9.747 -12.292 1.00 90.38 88 ALA A O 1
ATOM 720 N N . CYS A 1 89 ? 3.366 -8.433 -10.494 1.00 90.75 89 CYS A N 1
ATOM 721 C CA . CYS A 1 89 ? 3.642 -7.170 -11.181 1.00 90.75 89 CYS A CA 1
ATOM 722 C C . CYS A 1 89 ? 5.139 -6.842 -11.286 1.00 90.75 89 CYS A C 1
ATOM 724 O O . CYS A 1 89 ? 5.511 -5.889 -11.970 1.00 90.75 89 CYS A O 1
ATOM 726 N N . THR A 1 90 ? 6.014 -7.589 -10.605 1.00 92.06 90 THR A N 1
ATOM 727 C CA . THR A 1 90 ? 7.460 -7.356 -10.675 1.00 92.06 90 THR A CA 1
ATOM 728 C C . THR A 1 90 ? 7.974 -7.796 -12.039 1.00 92.06 90 THR A C 1
ATOM 730 O O . THR A 1 90 ? 8.068 -8.988 -12.321 1.00 92.06 90 THR A O 1
ATOM 733 N N . ILE A 1 91 ? 8.341 -6.831 -12.883 1.00 89.06 91 ILE A N 1
ATOM 734 C CA . ILE A 1 91 ? 8.925 -7.112 -14.196 1.00 89.06 91 ILE A CA 1
ATOM 735 C C . ILE A 1 91 ? 10.379 -7.561 -14.000 1.00 89.06 91 ILE A C 1
ATOM 737 O O . ILE A 1 91 ? 11.196 -6.782 -13.497 1.00 89.06 91 ILE A O 1
ATOM 741 N N . PRO A 1 92 ? 10.750 -8.789 -14.411 1.00 90.94 92 PRO A N 1
ATOM 742 C CA . PRO A 1 92 ? 12.133 -9.234 -14.340 1.00 90.94 92 PRO A CA 1
ATOM 743 C C . PRO A 1 92 ? 13.040 -8.331 -15.177 1.00 90.94 92 PRO A C 1
ATOM 745 O O . PRO A 1 92 ? 12.663 -7.886 -16.263 1.00 90.94 92 PRO A O 1
ATOM 748 N N . ARG A 1 93 ? 14.280 -8.115 -14.723 1.00 88.81 93 ARG A N 1
ATOM 749 C CA . ARG A 1 93 ? 15.252 -7.252 -15.419 1.00 88.81 93 ARG A CA 1
ATOM 750 C C . ARG A 1 93 ? 15.474 -7.660 -16.882 1.00 88.81 93 ARG A C 1
ATOM 752 O O . ARG A 1 93 ? 15.651 -6.796 -17.736 1.00 88.81 93 ARG A O 1
ATOM 759 N N . SER A 1 94 ? 15.430 -8.960 -17.175 1.00 91.25 94 SER A N 1
ATOM 760 C CA . SER A 1 94 ? 15.518 -9.496 -18.538 1.00 91.25 94 SER A CA 1
ATOM 761 C C . SER A 1 94 ? 14.358 -9.027 -19.422 1.00 91.25 94 SER A C 1
ATOM 763 O O . SER A 1 94 ? 14.594 -8.515 -20.514 1.00 91.25 94 SER A O 1
ATOM 765 N N . ALA A 1 95 ? 13.120 -9.128 -18.933 1.00 91.62 95 ALA A N 1
ATOM 766 C CA . ALA A 1 95 ? 11.932 -8.658 -19.640 1.00 91.62 95 ALA A CA 1
ATOM 767 C C . ALA A 1 95 ? 11.936 -7.130 -19.796 1.00 91.62 95 ALA A C 1
ATOM 769 O O . ALA A 1 95 ? 11.682 -6.626 -20.886 1.00 91.62 95 ALA A O 1
ATOM 770 N N . ALA A 1 96 ? 12.313 -6.391 -18.748 1.00 91.69 96 ALA A N 1
ATOM 771 C CA . ALA A 1 96 ? 12.436 -4.936 -18.806 1.00 91.69 96 ALA A CA 1
ATOM 772 C C . ALA A 1 96 ? 13.437 -4.485 -19.884 1.00 91.69 96 ALA A C 1
ATOM 774 O O . ALA A 1 96 ? 13.139 -3.573 -20.652 1.00 91.69 96 ALA A O 1
ATOM 775 N N . LYS A 1 97 ? 14.590 -5.163 -20.007 1.00 89.88 97 LYS A N 1
ATOM 776 C CA . LYS A 1 97 ? 15.589 -4.876 -21.051 1.00 89.88 97 LYS A CA 1
ATOM 777 C C . LYS A 1 97 ? 15.007 -5.048 -22.457 1.00 89.88 97 LYS A C 1
ATOM 779 O O . LYS A 1 97 ? 15.260 -4.217 -23.325 1.00 89.88 97 LYS A O 1
ATOM 784 N N . ILE A 1 98 ? 14.212 -6.097 -22.674 1.00 92.50 98 ILE A N 1
ATOM 785 C CA . ILE A 1 98 ? 13.546 -6.351 -23.960 1.00 92.50 98 ILE A CA 1
ATOM 786 C C . ILE A 1 98 ? 12.504 -5.267 -24.249 1.00 92.50 98 ILE A C 1
ATOM 788 O O . ILE A 1 98 ? 12.510 -4.702 -25.338 1.00 92.50 98 ILE A O 1
ATOM 792 N N . ILE A 1 99 ? 11.656 -4.936 -23.271 1.00 90.44 99 ILE A N 1
ATOM 793 C CA . ILE A 1 99 ? 10.621 -3.901 -23.412 1.00 90.44 99 ILE A CA 1
ATOM 794 C C . ILE A 1 99 ? 11.256 -2.552 -23.763 1.00 90.44 99 ILE A C 1
ATOM 796 O O . ILE A 1 99 ? 10.826 -1.897 -24.708 1.00 90.44 99 ILE A O 1
ATOM 800 N N . ILE A 1 100 ? 12.314 -2.156 -23.050 1.00 90.69 100 ILE A N 1
ATOM 801 C CA . ILE A 1 100 ? 13.030 -0.902 -23.307 1.00 90.69 100 ILE A CA 1
ATOM 802 C C . ILE A 1 100 ? 13.645 -0.912 -24.711 1.00 90.69 100 ILE A C 1
ATOM 804 O O . ILE A 1 100 ? 13.457 0.042 -25.464 1.00 90.69 100 ILE A O 1
ATOM 808 N N . LYS A 1 101 ? 14.318 -2.005 -25.099 1.00 88.31 101 LYS A N 1
ATOM 809 C CA . LYS A 1 101 ? 14.888 -2.154 -26.446 1.00 88.31 101 LYS A CA 1
ATOM 810 C C . LYS A 1 101 ? 13.818 -2.016 -27.535 1.00 88.31 101 LYS A C 1
ATOM 812 O O . LYS A 1 101 ? 14.061 -1.346 -28.538 1.00 88.31 101 LYS A O 1
ATOM 817 N N . GLU A 1 102 ? 12.645 -2.611 -27.339 1.00 90.69 102 GLU A N 1
ATOM 818 C CA . GLU A 1 102 ? 11.527 -2.537 -28.285 1.00 90.69 102 GLU A CA 1
ATOM 819 C C . GLU A 1 102 ? 10.944 -1.118 -28.380 1.00 90.69 102 GLU A C 1
ATOM 821 O O . GLU A 1 102 ? 10.749 -0.608 -29.484 1.00 90.69 102 GLU A O 1
ATOM 826 N N . ILE A 1 103 ? 10.723 -0.442 -27.244 1.00 88.94 103 ILE A N 1
ATOM 827 C CA . ILE A 1 103 ? 10.249 0.953 -27.207 1.00 88.94 103 ILE A CA 1
ATOM 828 C C . ILE A 1 103 ? 11.216 1.860 -27.976 1.00 88.94 103 ILE A C 1
ATOM 830 O O . ILE A 1 103 ? 10.790 2.626 -28.841 1.00 88.94 103 ILE A O 1
ATOM 834 N N . ILE A 1 104 ? 12.518 1.732 -27.707 1.00 86.06 104 ILE A N 1
ATOM 835 C CA . ILE A 1 104 ? 13.567 2.513 -28.368 1.00 86.06 104 ILE A CA 1
ATOM 836 C C . ILE A 1 104 ? 13.603 2.215 -29.875 1.00 86.06 104 ILE A C 1
ATOM 838 O O . ILE A 1 104 ? 13.623 3.139 -30.688 1.00 86.06 104 ILE A O 1
ATOM 842 N N . SER A 1 105 ? 13.551 0.940 -30.271 1.00 84.25 105 SER A N 1
ATOM 843 C CA . SER A 1 105 ? 13.584 0.539 -31.687 1.00 84.25 105 SER A CA 1
ATOM 844 C C . SER A 1 105 ? 12.385 1.090 -32.464 1.00 84.25 105 SER A C 1
ATOM 846 O O . SER A 1 105 ? 12.541 1.607 -33.574 1.00 84.25 105 SER A O 1
ATOM 848 N N . ARG A 1 106 ? 11.183 1.051 -31.871 1.00 82.38 106 ARG A N 1
ATOM 849 C CA . ARG A 1 106 ? 9.971 1.648 -32.456 1.00 82.38 106 ARG A CA 1
ATOM 850 C C . ARG A 1 106 ? 10.061 3.162 -32.544 1.00 82.38 106 ARG A C 1
ATOM 852 O O . ARG A 1 106 ? 9.666 3.729 -33.561 1.00 82.38 106 ARG A O 1
ATOM 859 N N . TYR A 1 107 ? 10.587 3.810 -31.508 1.00 84.56 107 TYR A N 1
ATOM 860 C CA . TYR A 1 107 ? 10.803 5.251 -31.499 1.00 84.56 107 TYR A CA 1
ATOM 861 C C . TYR A 1 107 ? 11.734 5.677 -32.640 1.00 84.56 107 TYR A C 1
ATOM 863 O O . TYR A 1 107 ? 11.347 6.519 -33.448 1.00 84.56 107 TYR A O 1
ATOM 871 N N . PHE A 1 108 ? 12.893 5.027 -32.791 1.00 78.44 108 PHE A N 1
ATOM 872 C CA . PHE A 1 108 ? 13.808 5.309 -33.898 1.00 78.44 108 PHE A CA 1
ATOM 873 C C . PHE A 1 108 ? 13.187 5.021 -35.256 1.00 78.44 108 PHE A C 1
ATOM 875 O O . PHE A 1 108 ? 13.289 5.852 -36.149 1.00 78.44 108 PHE A O 1
ATOM 882 N N . THR A 1 109 ? 12.493 3.895 -35.415 1.00 77.88 109 THR A N 1
ATOM 883 C CA . THR A 1 109 ? 11.826 3.567 -36.684 1.00 77.88 109 THR A CA 1
ATOM 884 C C . THR A 1 109 ? 10.788 4.630 -37.058 1.00 77.88 109 THR A C 1
ATOM 886 O O . THR A 1 109 ? 10.694 5.023 -38.219 1.00 77.88 109 THR A O 1
ATOM 889 N N . ASN A 1 110 ? 10.025 5.135 -36.086 1.00 77.94 110 ASN A N 1
ATOM 890 C CA . ASN A 1 110 ? 9.034 6.186 -36.314 1.00 77.94 110 ASN A CA 1
ATOM 891 C C . ASN A 1 110 ? 9.669 7.554 -36.596 1.00 77.94 110 ASN A C 1
ATOM 893 O O . ASN A 1 110 ? 9.142 8.294 -37.425 1.00 77.94 110 ASN A O 1
ATOM 897 N N . ILE A 1 111 ? 10.788 7.888 -35.946 1.00 74.31 111 ILE A N 1
ATOM 898 C CA . ILE A 1 111 ? 11.529 9.126 -36.219 1.00 74.31 111 ILE A CA 1
ATOM 899 C C . ILE A 1 111 ? 12.198 9.075 -37.582 1.00 74.31 111 ILE A C 1
ATOM 901 O O . ILE A 1 111 ? 12.015 10.004 -38.353 1.00 74.31 111 ILE A O 1
ATOM 905 N N . LEU A 1 112 ? 12.895 7.989 -37.915 1.00 64.25 112 LEU A N 1
ATOM 906 C CA . LEU A 1 112 ? 13.549 7.801 -39.214 1.00 64.25 112 LEU A CA 1
ATOM 907 C C . LEU A 1 112 ? 12.541 7.818 -40.372 1.00 64.25 112 LEU A C 1
ATOM 909 O O . LEU A 1 112 ? 12.849 8.290 -41.459 1.00 64.25 112 LEU A O 1
ATOM 913 N N . LYS A 1 113 ? 11.306 7.352 -40.140 1.00 63.03 113 LYS A N 1
ATOM 914 C CA . LYS A 1 113 ? 10.208 7.486 -41.111 1.00 63.03 113 LYS A CA 1
ATOM 915 C C . LYS A 1 113 ? 9.690 8.921 -41.263 1.00 63.03 113 LYS A C 1
ATOM 917 O O . LYS A 1 113 ? 9.149 9.241 -42.315 1.00 63.03 113 LYS A O 1
ATOM 922 N N . LYS A 1 114 ? 9.796 9.762 -40.229 1.00 64.19 114 LYS A N 1
ATOM 923 C CA . LYS A 1 114 ? 9.314 11.158 -40.235 1.00 64.19 114 LYS A CA 1
ATOM 924 C C . LYS A 1 114 ? 10.388 12.179 -40.621 1.00 64.19 114 LYS A C 1
ATOM 926 O O . LYS A 1 114 ? 10.053 13.210 -41.190 1.00 64.19 114 LYS A O 1
ATOM 931 N N . HIS A 1 115 ? 11.652 11.899 -40.325 1.00 58.00 115 HIS A N 1
ATOM 932 C CA . HIS A 1 115 ? 12.803 12.744 -40.606 1.00 58.00 115 HIS A CA 1
ATOM 933 C C . HIS A 1 115 ? 13.857 11.898 -41.328 1.00 58.00 115 HIS A C 1
ATOM 935 O O . HIS A 1 115 ? 14.390 10.952 -40.759 1.00 58.00 115 HIS A O 1
ATOM 941 N N . ILE A 1 116 ? 14.169 12.257 -42.577 1.00 58.56 116 ILE A N 1
ATOM 942 C CA . ILE A 1 116 ? 15.152 11.579 -43.451 1.00 58.56 116 ILE A CA 1
ATOM 943 C C . ILE A 1 116 ? 16.605 11.792 -42.957 1.00 58.56 116 ILE A C 1
ATOM 945 O O . ILE A 1 116 ? 17.552 11.455 -43.655 1.00 58.56 116 ILE A O 1
ATOM 949 N N . ASP A 1 117 ? 16.820 12.334 -41.753 1.00 60.75 117 ASP A N 1
ATOM 950 C CA . ASP A 1 117 ? 18.158 12.614 -41.230 1.00 60.75 117 ASP A CA 1
ATOM 951 C C . ASP A 1 117 ? 18.575 11.569 -40.166 1.00 60.75 117 ASP A C 1
ATOM 953 O O . ASP A 1 117 ? 18.182 11.661 -38.997 1.00 60.75 117 ASP A O 1
ATOM 957 N N . PRO A 1 118 ? 19.340 10.526 -40.548 1.00 61.69 118 PRO A N 1
ATOM 958 C CA . P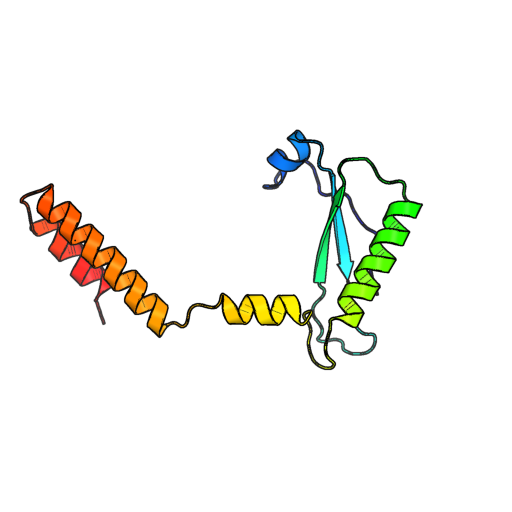RO A 1 118 ? 19.711 9.410 -39.673 1.00 61.69 118 PRO A CA 1
ATOM 959 C C . PRO A 1 118 ? 20.720 9.783 -38.576 1.00 61.69 118 PRO A C 1
ATOM 961 O O . PRO A 1 118 ? 20.958 8.991 -37.662 1.00 61.69 118 PRO A O 1
ATOM 964 N N . SER A 1 119 ? 21.301 10.983 -38.631 1.00 61.88 119 SER A N 1
ATOM 965 C CA . SER A 1 119 ? 22.325 11.466 -37.698 1.00 61.88 119 SER A CA 1
ATOM 966 C C . SER A 1 119 ? 21.849 11.512 -36.235 1.00 61.88 119 SER A C 1
ATOM 968 O O . SER A 1 119 ? 22.609 11.188 -35.318 1.00 61.88 119 SER A O 1
ATOM 970 N N . PHE A 1 120 ? 20.570 11.823 -35.998 1.00 57.91 120 PHE A N 1
ATOM 971 C CA . PHE A 1 120 ? 19.988 11.897 -34.651 1.00 57.91 120 PHE A CA 1
ATOM 972 C C . PHE A 1 120 ? 19.718 10.513 -34.034 1.00 57.91 120 PHE A C 1
ATOM 974 O O . PHE A 1 120 ? 19.790 10.340 -32.817 1.00 57.91 120 PHE A O 1
ATOM 981 N N . ALA A 1 121 ? 19.437 9.505 -34.870 1.00 57.62 121 ALA A N 1
ATOM 982 C CA . ALA A 1 121 ? 19.171 8.142 -34.413 1.00 57.62 121 ALA A CA 1
ATOM 983 C C . ALA A 1 121 ? 20.441 7.440 -33.904 1.00 57.62 121 ALA A C 1
ATOM 985 O O . ALA A 1 121 ? 20.403 6.677 -32.937 1.00 57.62 121 ALA A O 1
ATOM 986 N N . ILE A 1 122 ? 21.580 7.745 -34.528 1.00 59.72 122 ILE A N 1
ATOM 987 C CA . ILE A 1 122 ? 22.868 7.124 -34.218 1.00 59.72 122 ILE A CA 1
ATOM 988 C C . ILE A 1 122 ? 23.357 7.549 -32.822 1.00 59.72 122 ILE A C 1
ATOM 990 O O . ILE A 1 122 ? 23.686 6.676 -32.023 1.00 59.72 122 ILE A O 1
ATOM 994 N N . ASN A 1 123 ? 23.289 8.843 -32.475 1.00 58.38 123 ASN A N 1
ATOM 995 C CA . ASN A 1 123 ? 23.806 9.393 -31.207 1.00 58.38 123 ASN A CA 1
ATOM 996 C C . ASN A 1 123 ? 23.127 8.868 -29.924 1.00 58.38 123 ASN A C 1
ATOM 998 O O . ASN A 1 123 ? 23.777 8.754 -28.888 1.00 58.38 123 ASN A O 1
ATOM 1002 N N . LEU A 1 124 ? 21.831 8.545 -29.960 1.00 54.91 124 LEU A N 1
ATOM 1003 C CA . LEU A 1 124 ? 21.118 8.004 -28.790 1.00 54.91 124 LEU A CA 1
ATOM 1004 C C . LEU A 1 124 ? 21.330 6.494 -28.629 1.00 54.91 124 LEU A C 1
ATOM 1006 O O . LEU A 1 124 ? 21.323 5.989 -27.508 1.00 54.91 124 LEU A O 1
ATOM 1010 N N . SER A 1 125 ? 21.527 5.767 -29.734 1.00 54.97 125 SER A N 1
ATOM 1011 C CA . SER A 1 125 ? 21.768 4.322 -29.695 1.00 54.97 125 SER A CA 1
ATOM 1012 C C . SER A 1 125 ? 23.109 3.987 -29.030 1.00 54.97 125 SER A C 1
ATOM 1014 O O . SER A 1 125 ? 23.158 3.107 -28.177 1.00 54.97 125 SER A O 1
ATOM 1016 N N . THR A 1 126 ? 24.161 4.763 -29.309 1.00 60.22 126 THR A N 1
ATOM 1017 C CA . THR A 1 126 ? 25.463 4.685 -28.628 1.00 60.22 126 THR A CA 1
ATOM 1018 C C . THR A 1 126 ? 25.388 5.061 -27.149 1.00 60.22 126 THR A C 1
ATOM 1020 O O . THR A 1 126 ? 26.100 4.472 -26.345 1.00 60.22 126 THR A O 1
ATOM 1023 N N . TYR A 1 127 ? 24.504 5.986 -26.761 1.00 57.09 127 TYR A N 1
ATOM 1024 C CA . TYR A 1 127 ? 24.335 6.389 -25.358 1.00 57.09 127 TYR A CA 1
ATOM 1025 C C . TYR A 1 127 ? 23.560 5.365 -24.510 1.00 57.09 127 TYR A C 1
ATOM 1027 O O . TYR A 1 127 ? 23.735 5.308 -23.297 1.00 57.09 127 TYR A O 1
ATOM 1035 N N . LEU A 1 128 ? 22.679 4.574 -25.134 1.00 53.53 128 LEU A N 1
ATOM 1036 C CA . LEU A 1 128 ? 21.773 3.639 -24.447 1.00 53.53 128 LEU A CA 1
ATOM 1037 C C . LEU A 1 128 ? 22.210 2.169 -24.547 1.00 53.53 128 LEU A C 1
ATOM 1039 O O . LEU A 1 128 ? 21.767 1.351 -23.741 1.00 53.53 128 LEU A O 1
ATOM 1043 N N . ILE A 1 129 ? 23.032 1.830 -25.546 1.00 56.62 129 ILE A N 1
ATOM 1044 C CA . ILE A 1 129 ? 23.595 0.487 -25.780 1.00 56.62 129 ILE A CA 1
ATOM 1045 C C . ILE A 1 129 ? 25.081 0.434 -25.379 1.00 56.62 129 ILE A C 1
ATOM 1047 O O . ILE A 1 129 ? 25.692 -0.621 -25.495 1.00 56.62 129 ILE A O 1
ATOM 1051 N N . GLY A 1 130 ? 25.657 1.539 -24.885 1.00 52.94 130 GLY A N 1
ATOM 1052 C CA . GLY A 1 130 ? 26.971 1.513 -24.241 1.00 52.94 130 GLY A CA 1
ATOM 1053 C C . GLY A 1 130 ? 27.010 0.426 -23.163 1.00 52.94 130 GLY A C 1
ATOM 1054 O O . GLY A 1 130 ? 26.085 0.350 -22.350 1.00 52.94 130 GLY A O 1
ATOM 1055 N N . ASP A 1 131 ? 28.023 -0.437 -23.258 1.00 45.44 131 ASP A N 1
ATOM 1056 C CA . ASP A 1 131 ? 28.230 -1.638 -22.436 1.00 45.44 131 ASP A CA 1
ATOM 1057 C C . ASP A 1 131 ? 28.058 -1.408 -20.922 1.00 45.44 131 ASP A C 1
ATOM 1059 O O . ASP A 1 131 ? 28.587 -0.400 -20.394 1.00 45.44 131 ASP A O 1
#

Sequence (131 aa):
MATKAFELPRYGIDYTPYLNQGLKIFYFYLLPGLRDSKRRCLRIEVAFTRDPGENELNDFISLVSKIVYALMLPGHYLPIPVLLAHKACTIPRSAAKIIIKEIISRYFTNILKKHIDPSFAINLSTYLIGD

Radius of gyration: 23.67 Å; chains: 1; bounding box: 47×37×63 Å

Foldseek 3Di:
DKDQKDWDDCPDDPCVVVVVQQKTKIWIWDDADDDDPPADIDIDIDIDSDDDDSVRSVVVVVVVNVVQNVQDDVPDNGGPVVVVVCVVPDQDPVNVVVVVVVVLVVVLVVVCVVDVDCVVNVVVCCVVVVD

Secondary structure (DSSP, 8-state):
-BPPPEEPPSSSSTTHHHHHTT-EEEEEEE---SS-TTPPPEEEEEEESS---HHHHHHHHHHHHHHHHHTBPTT-SSBHHHHHHHHHH---HHHHHHHHHHHHHHHHHHHHHH-S-THHHHHHHHHHH--

pLDDT: mean 81.57, std 12.59, range [45.44, 94.44]